Protein AF-A0A833LSV0-F1 (afdb_monomer)

Foldseek 3Di:
DAPPFGDDALLVVLQVVCVVVVVPPRLLALVVLVVLLVCVVVQVCVCVVVDPDNPQVCQLVVPVVVVVCVVVLVVCVVVVVVSVNVLVVVLVVVVVVVPDNGSCVHVPGPVSNVVSVVNNVVVVVVVVVVVVVD

Structure (mmCIF, N/CA/C/O backbone):
data_AF-A0A833LSV0-F1
#
_entry.id   AF-A0A833LSV0-F1
#
loop_
_ato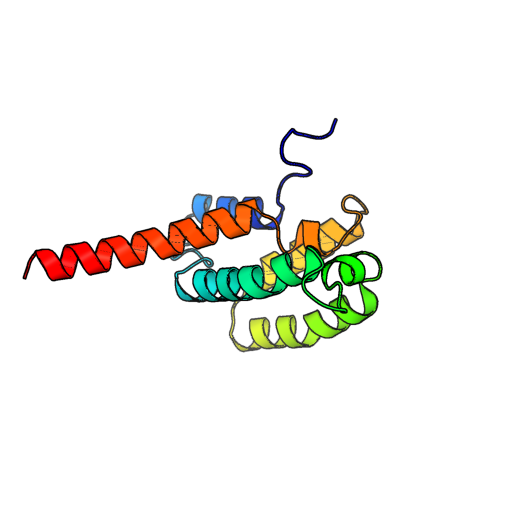m_site.group_PDB
_atom_site.id
_atom_site.type_symbol
_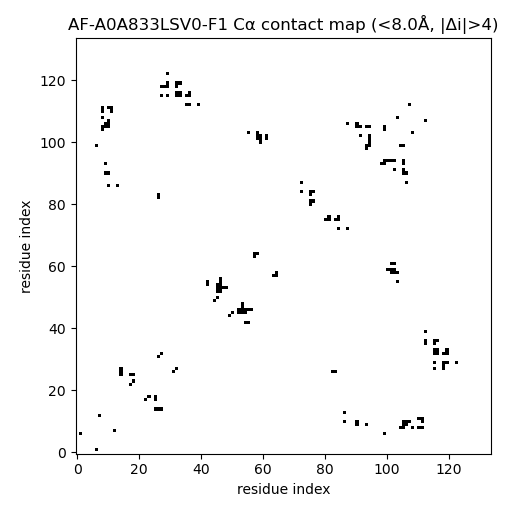atom_site.label_atom_id
_atom_site.label_alt_id
_atom_site.label_comp_id
_atom_site.label_asym_id
_atom_site.label_entity_id
_atom_site.label_seq_id
_atom_site.pdbx_PDB_ins_code
_atom_site.Cartn_x
_atom_site.Cartn_y
_atom_site.Cartn_z
_atom_site.occupancy
_atom_site.B_iso_or_equiv
_atom_site.auth_seq_id
_atom_site.auth_comp_id
_atom_site.auth_asym_id
_atom_site.auth_atom_id
_atom_site.pdbx_PDB_model_num
ATOM 1 N N . MET A 1 1 ? -3.760 15.592 -18.672 1.00 42.88 1 MET A N 1
ATOM 2 C CA . MET A 1 1 ? -4.102 16.351 -17.451 1.00 42.88 1 MET A CA 1
ATOM 3 C C . MET A 1 1 ? -3.523 15.593 -16.270 1.00 42.88 1 MET A C 1
ATOM 5 O O . MET A 1 1 ? -4.084 14.578 -15.886 1.00 42.88 1 MET A O 1
ATOM 9 N N . HIS A 1 2 ? -2.351 15.987 -15.780 1.00 46.31 2 HIS A N 1
ATOM 10 C CA . HIS A 1 2 ? -1.751 15.368 -14.598 1.00 46.31 2 HIS A CA 1
ATOM 11 C C . HIS A 1 2 ? -2.190 16.221 -13.416 1.00 46.31 2 HIS A C 1
ATOM 13 O O . HIS A 1 2 ? -1.843 17.400 -13.354 1.00 46.31 2 HIS A O 1
ATOM 19 N N . GLY A 1 3 ? -3.049 15.675 -12.551 1.00 47.78 3 GLY A N 1
ATOM 20 C CA . GLY A 1 3 ? -3.388 16.348 -11.303 1.00 47.78 3 GLY A CA 1
ATOM 21 C C . GLY A 1 3 ? -2.099 16.690 -10.558 1.00 47.78 3 GLY A C 1
ATOM 22 O O . GLY A 1 3 ? -1.114 15.964 -10.664 1.00 47.78 3 GLY A O 1
ATOM 23 N N . VAL A 1 4 ? -2.105 17.781 -9.794 1.00 55.09 4 VAL A N 1
ATOM 24 C CA . VAL A 1 4 ? -0.958 18.267 -8.994 1.00 55.09 4 VAL A CA 1
ATOM 25 C C . VAL A 1 4 ? -0.391 17.187 -8.042 1.00 55.09 4 VAL A C 1
ATOM 27 O O . VAL A 1 4 ? 0.706 17.331 -7.518 1.00 55.09 4 VAL A O 1
ATOM 30 N N . LEU A 1 5 ? -1.121 16.082 -7.856 1.00 55.69 5 LEU A N 1
ATOM 31 C CA . LEU A 1 5 ? -0.802 14.951 -6.986 1.00 55.69 5 LEU A CA 1
ATOM 32 C C . LEU A 1 5 ? -0.547 13.625 -7.738 1.00 55.69 5 LEU A C 1
ATOM 34 O O . LEU A 1 5 ? -0.404 12.595 -7.090 1.00 55.69 5 LEU A O 1
ATOM 38 N N . GLY A 1 6 ? -0.483 13.625 -9.076 1.00 57.84 6 GLY A N 1
ATOM 39 C CA . GLY A 1 6 ? -0.380 12.397 -9.878 1.00 57.84 6 GLY A CA 1
ATOM 40 C C . GLY A 1 6 ? -1.734 11.705 -10.121 1.00 57.84 6 GLY A C 1
ATOM 41 O O . GLY A 1 6 ? -2.784 12.339 -9.956 1.00 57.84 6 GLY A O 1
ATOM 42 N N . PRO A 1 7 ? -1.742 10.437 -10.581 1.00 62.28 7 PRO A N 1
ATOM 43 C CA . PRO A 1 7 ? -2.964 9.650 -10.725 1.00 62.28 7 PRO A CA 1
ATOM 44 C C . PRO A 1 7 ? -3.643 9.447 -9.356 1.00 62.28 7 PRO A C 1
ATOM 46 O O . PRO A 1 7 ? -2.950 9.328 -8.344 1.00 62.28 7 PRO A O 1
ATOM 49 N N . PRO A 1 8 ? -4.985 9.407 -9.281 1.00 70.06 8 PRO A N 1
ATOM 50 C CA . PRO A 1 8 ? -5.679 9.185 -8.016 1.00 70.06 8 PRO A CA 1
ATOM 51 C C . PRO A 1 8 ? -5.337 7.803 -7.435 1.00 70.06 8 PRO A C 1
ATOM 53 O O . PRO A 1 8 ? -5.407 6.799 -8.142 1.00 70.06 8 PRO A O 1
ATOM 56 N N . SER A 1 9 ? -5.003 7.759 -6.140 1.00 82.00 9 SER A N 1
ATOM 57 C CA . SER A 1 9 ? -4.715 6.514 -5.418 1.00 82.00 9 SER A CA 1
ATOM 58 C C . SER A 1 9 ? -5.939 5.600 -5.387 1.00 82.00 9 SER A C 1
ATOM 60 O O . SER A 1 9 ? -6.960 5.907 -4.757 1.00 82.00 9 SER A O 1
ATOM 62 N N . VAL A 1 10 ? -5.823 4.460 -6.068 1.00 85.69 10 VAL A N 1
ATOM 63 C CA . VAL A 1 10 ? -6.868 3.434 -6.134 1.00 85.69 10 VAL A CA 1
ATOM 64 C C . VAL A 1 10 ? -7.076 2.831 -4.745 1.00 85.69 10 VAL A C 1
ATOM 66 O O . VAL A 1 10 ? -8.209 2.779 -4.266 1.00 85.69 10 VAL A O 1
ATOM 69 N N . THR A 1 11 ? -5.998 2.504 -4.032 1.00 87.94 11 THR A N 1
ATOM 70 C CA . THR A 1 11 ? -6.030 1.986 -2.656 1.00 87.94 11 THR A CA 1
ATOM 71 C C . THR A 1 11 ? -6.766 2.914 -1.693 1.00 87.94 11 THR A C 1
ATOM 73 O O . THR A 1 11 ? -7.614 2.469 -0.915 1.00 87.94 11 THR A O 1
ATOM 76 N N . LEU A 1 12 ? -6.494 4.222 -1.742 1.00 86.19 12 LEU A N 1
ATOM 77 C CA . LEU A 1 12 ? -7.185 5.189 -0.889 1.00 86.19 12 LEU A CA 1
ATOM 78 C C . LEU A 1 12 ? -8.666 5.307 -1.219 1.00 86.19 12 LEU A C 1
ATOM 80 O O . LEU A 1 12 ? -9.486 5.370 -0.301 1.00 86.19 12 LEU A O 1
ATOM 84 N N . LEU A 1 13 ? -9.014 5.325 -2.506 1.00 87.88 13 LEU A N 1
ATOM 85 C CA . LEU A 1 13 ? -10.406 5.363 -2.934 1.00 87.88 13 LEU A CA 1
ATOM 86 C C . LEU A 1 13 ? -11.168 4.146 -2.397 1.00 87.88 13 LEU A C 1
ATOM 88 O O . LEU A 1 13 ? -12.255 4.293 -1.842 1.00 87.88 13 LEU A O 1
ATOM 92 N N . GLN A 1 14 ? -10.576 2.957 -2.486 1.00 90.38 14 GLN A N 1
ATOM 93 C CA . GLN A 1 14 ? -11.168 1.734 -1.952 1.00 90.38 14 GLN A CA 1
ATOM 94 C C . GLN A 1 14 ? -11.357 1.793 -0.432 1.00 90.38 14 GLN A C 1
ATOM 96 O O . GLN A 1 14 ? -12.436 1.471 0.070 1.00 90.38 14 GLN A O 1
ATOM 101 N N . LEU A 1 15 ? -10.349 2.257 0.315 1.00 87.31 15 LEU A N 1
ATOM 102 C CA . LEU A 1 15 ? -10.455 2.449 1.765 1.00 87.31 15 LEU A CA 1
ATOM 103 C C . LEU A 1 15 ? -11.556 3.457 2.132 1.00 87.31 15 LEU A C 1
ATOM 105 O O . LEU A 1 15 ? -12.310 3.218 3.080 1.00 87.31 15 LEU A O 1
ATOM 109 N N . ALA A 1 16 ? -11.685 4.547 1.372 1.00 85.94 16 ALA A N 1
ATOM 110 C CA . ALA A 1 16 ? -12.735 5.542 1.560 1.00 85.94 16 ALA A CA 1
ATOM 111 C C . ALA A 1 16 ? -14.131 4.960 1.282 1.00 85.94 16 ALA A C 1
ATOM 113 O O . ALA A 1 16 ? -15.045 5.1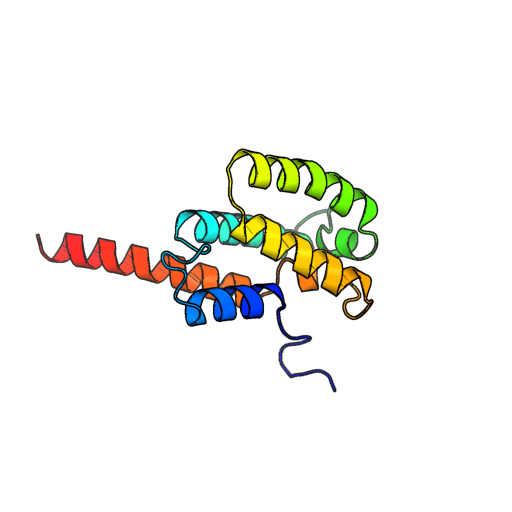70 2.078 1.00 85.94 16 ALA A O 1
ATOM 114 N N . ILE A 1 17 ? -14.292 4.170 0.214 1.00 88.19 17 ILE A N 1
ATOM 115 C CA . ILE A 1 17 ? -15.553 3.483 -0.108 1.00 88.19 17 ILE A CA 1
ATOM 116 C C . ILE A 1 17 ? -15.939 2.507 1.005 1.00 88.19 17 ILE A C 1
ATOM 118 O O . ILE A 1 17 ? -17.085 2.512 1.447 1.00 88.19 17 ILE A O 1
ATOM 122 N N . LEU A 1 18 ? -14.997 1.703 1.509 1.00 86.88 18 LEU A N 1
ATOM 123 C CA . LEU A 1 18 ? -15.262 0.783 2.620 1.00 86.88 18 LEU A CA 1
ATOM 124 C C . LEU A 1 18 ? -15.706 1.534 3.882 1.00 86.88 18 LEU A C 1
ATOM 126 O O . LEU A 1 18 ? -16.623 1.091 4.576 1.00 86.88 18 LEU A O 1
ATOM 130 N N . GLN A 1 19 ? -15.095 2.688 4.157 1.00 84.75 19 GLN A N 1
ATOM 131 C CA . GLN A 1 19 ? -15.474 3.531 5.285 1.00 84.75 19 GLN A CA 1
ATOM 132 C C . GLN A 1 19 ? -16.870 4.147 5.107 1.00 84.75 19 GLN A C 1
ATOM 134 O O . GLN A 1 19 ? -17.664 4.114 6.047 1.00 84.75 19 GLN A O 1
ATOM 139 N N . LEU A 1 20 ? -17.194 4.653 3.913 1.00 85.38 20 LEU A N 1
ATOM 140 C CA . LEU A 1 20 ? -18.523 5.180 3.576 1.00 85.38 20 LEU A CA 1
ATOM 141 C C . LEU A 1 20 ? -19.605 4.094 3.609 1.00 85.38 20 LEU A C 1
ATOM 143 O O . LEU A 1 20 ? -20.722 4.354 4.042 1.00 85.38 20 LEU A O 1
ATOM 147 N N . ALA A 1 21 ? -19.264 2.861 3.235 1.00 85.88 21 ALA A N 1
ATOM 148 C CA . ALA A 1 21 ? -20.147 1.699 3.309 1.00 85.88 21 ALA A CA 1
ATOM 149 C C . ALA A 1 21 ? -20.378 1.187 4.748 1.00 85.88 21 ALA A C 1
ATOM 151 O O . ALA A 1 21 ? -20.958 0.118 4.938 1.00 85.88 21 ALA A O 1
ATOM 152 N N . GLY A 1 22 ? -19.891 1.901 5.771 1.00 78.56 22 GLY A N 1
ATOM 153 C CA . GLY A 1 22 ? -20.091 1.547 7.175 1.00 78.56 22 GLY A CA 1
ATOM 154 C C . GLY A 1 22 ? -19.330 0.296 7.621 1.00 78.56 22 GLY A C 1
ATOM 155 O O . GLY A 1 22 ? -19.618 -0.239 8.694 1.00 78.56 22 GLY A O 1
ATOM 156 N N . ARG A 1 23 ? -18.348 -0.186 6.841 1.00 74.50 23 ARG A N 1
ATOM 157 C CA . ARG A 1 23 ? -17.508 -1.332 7.222 1.00 74.50 23 ARG A CA 1
ATOM 158 C C . ARG A 1 23 ? -16.540 -0.904 8.324 1.00 74.50 23 ARG A C 1
ATOM 160 O O . ARG A 1 23 ? -15.411 -0.485 8.076 1.00 74.50 23 ARG A O 1
ATOM 167 N N . THR A 1 24 ? -17.020 -0.993 9.561 1.00 68.50 24 THR A N 1
ATOM 168 C CA . THR A 1 24 ? -16.239 -0.761 10.775 1.00 68.50 24 THR A CA 1
ATOM 169 C C . THR A 1 24 ? -15.919 -2.092 11.466 1.00 68.50 24 THR A C 1
ATOM 171 O O . THR A 1 24 ? -16.776 -2.973 11.515 1.00 68.50 24 THR A O 1
ATOM 174 N N . PRO A 1 25 ? -14.699 -2.265 12.007 1.00 69.62 25 PRO A N 1
ATOM 175 C CA . PRO A 1 25 ? -13.563 -1.343 11.940 1.00 69.62 25 PRO A CA 1
ATOM 176 C C . PRO A 1 25 ? -12.930 -1.287 10.538 1.00 69.62 25 PRO A C 1
ATOM 178 O O . PRO A 1 25 ? -12.926 -2.278 9.813 1.00 69.62 25 PRO A O 1
ATOM 181 N N . SER A 1 26 ? -12.371 -0.124 10.176 1.00 78.94 26 SER A N 1
ATOM 182 C CA . SER A 1 26 ? -11.641 0.038 8.910 1.00 78.94 26 SER A CA 1
ATOM 183 C C . SER A 1 26 ? -10.489 -0.976 8.819 1.00 78.94 26 SER A C 1
ATOM 185 O O . SER A 1 26 ? -9.787 -1.182 9.820 1.00 78.94 26 SER A O 1
ATOM 187 N N . PRO A 1 27 ? -10.250 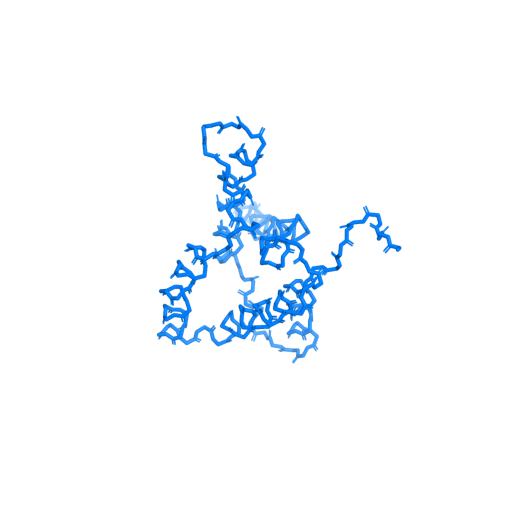-1.586 7.640 1.00 82.12 27 PRO A N 1
ATOM 188 C CA . PRO A 1 27 ? -9.126 -2.499 7.441 1.00 82.12 27 PRO A CA 1
ATOM 189 C C . PRO A 1 27 ? -7.776 -1.822 7.721 1.00 82.12 27 PRO A C 1
ATOM 191 O O . PRO A 1 27 ? -6.863 -2.476 8.236 1.00 82.12 27 PRO A O 1
ATOM 194 N N . LEU A 1 28 ? -7.663 -0.505 7.496 1.00 84.31 28 LEU A N 1
ATOM 195 C CA . LEU A 1 28 ? -6.504 0.299 7.886 1.00 84.31 28 LEU A CA 1
ATOM 196 C C . LEU A 1 28 ? -6.557 0.650 9.382 1.00 84.31 28 LEU A C 1
ATOM 198 O O . LEU A 1 28 ? -6.792 1.786 9.793 1.00 84.31 28 LEU A O 1
ATOM 202 N N . SER A 1 29 ? -6.333 -0.358 10.221 1.00 86.81 29 SER A N 1
ATOM 203 C CA . SER A 1 29 ? -6.140 -0.171 11.660 1.00 86.81 29 SER A CA 1
ATOM 204 C C . SER A 1 29 ? -4.674 0.144 11.994 1.00 86.81 29 SER A C 1
ATOM 206 O O . SER A 1 29 ? -3.789 0.082 11.146 1.00 86.81 29 SER A O 1
ATOM 208 N N . TRP A 1 30 ? -4.381 0.449 13.261 1.00 84.50 30 TRP A N 1
ATOM 209 C CA . TRP A 1 30 ? -3.020 0.750 13.744 1.00 84.50 30 TRP A CA 1
ATOM 210 C C . TRP A 1 30 ? -1.944 -0.264 13.324 1.00 84.50 30 TRP A C 1
ATOM 212 O O . TRP A 1 30 ? -0.825 0.133 13.032 1.00 84.50 30 TRP A O 1
ATOM 222 N N . ARG A 1 31 ? -2.253 -1.569 13.325 1.00 87.94 31 ARG A N 1
ATOM 223 C CA . ARG A 1 31 ? -1.271 -2.616 12.991 1.00 87.94 31 ARG A CA 1
ATOM 224 C C . ARG A 1 31 ? -0.877 -2.560 11.502 1.00 87.94 31 ARG A C 1
ATOM 226 O O . ARG A 1 31 ? 0.310 -2.386 11.244 1.00 87.94 31 ARG A O 1
ATOM 233 N N . PRO A 1 32 ? -1.825 -2.633 10.545 1.00 86.69 32 PRO A N 1
ATOM 234 C CA . PRO A 1 32 ? -1.549 -2.377 9.131 1.00 86.69 32 PRO A CA 1
ATOM 235 C C . PRO A 1 32 ? -0.919 -1.008 8.867 1.00 86.69 32 PRO A C 1
ATOM 237 O O . PRO A 1 32 ? 0.015 -0.925 8.083 1.00 86.69 32 PRO A O 1
ATOM 240 N N . ALA A 1 33 ? -1.357 0.047 9.564 1.00 89.38 33 ALA A N 1
ATOM 241 C CA . ALA A 1 33 ? -0.768 1.377 9.419 1.00 89.38 33 ALA A CA 1
ATOM 242 C C . ALA A 1 33 ? 0.725 1.392 9.791 1.00 89.38 33 ALA A C 1
ATOM 244 O O . ALA A 1 33 ? 1.534 1.920 9.039 1.00 89.38 33 ALA A O 1
ATOM 245 N N . LEU A 1 34 ? 1.117 0.760 10.903 1.00 91.06 34 LEU A N 1
ATOM 246 C CA . LEU A 1 34 ? 2.533 0.620 11.258 1.00 91.06 34 LEU A CA 1
ATOM 247 C C . LEU A 1 34 ? 3.316 -0.223 10.248 1.00 91.06 34 LEU A C 1
ATOM 249 O O . LEU A 1 34 ? 4.459 0.108 9.957 1.00 91.06 34 LEU A O 1
ATOM 253 N N . ALA A 1 35 ? 2.721 -1.299 9.727 1.00 90.62 35 ALA A N 1
ATOM 254 C CA . ALA A 1 35 ? 3.367 -2.128 8.713 1.00 90.62 35 ALA A CA 1
ATOM 255 C C . ALA A 1 35 ? 3.628 -1.331 7.424 1.00 90.62 35 ALA A C 1
ATOM 257 O O . ALA A 1 35 ? 4.739 -1.371 6.903 1.00 90.62 35 ALA A O 1
ATOM 258 N N . LEU A 1 36 ? 2.645 -0.547 6.967 1.00 90.44 36 LEU A N 1
ATOM 259 C CA . LEU A 1 36 ? 2.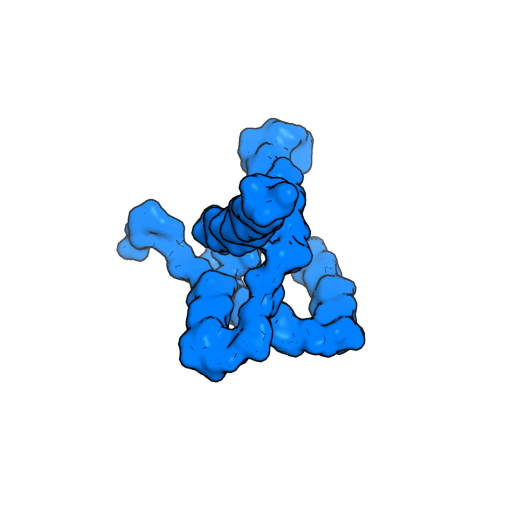786 0.343 5.812 1.00 90.44 36 LEU A CA 1
ATOM 260 C C . LEU A 1 36 ? 3.838 1.426 6.053 1.00 90.44 36 LEU A C 1
ATOM 262 O O . LEU A 1 36 ? 4.645 1.678 5.169 1.00 90.44 36 LEU A O 1
ATOM 266 N N . LEU A 1 37 ? 3.882 2.032 7.244 1.00 92.44 37 LEU A N 1
ATOM 267 C CA . LEU A 1 37 ? 4.910 3.021 7.591 1.00 92.44 37 LEU A CA 1
ATOM 268 C C . LEU A 1 37 ? 6.312 2.409 7.657 1.00 92.44 37 LEU A C 1
ATOM 270 O O . LEU A 1 37 ? 7.263 3.015 7.175 1.00 92.44 37 LEU A O 1
ATOM 274 N N . GLY A 1 38 ? 6.445 1.213 8.234 1.00 92.25 38 GLY A N 1
ATOM 275 C CA . GLY A 1 38 ? 7.712 0.485 8.275 1.00 92.25 38 GLY A CA 1
ATOM 276 C C . GLY A 1 38 ? 8.200 0.126 6.874 1.00 92.25 38 GLY A C 1
ATOM 277 O O . GLY A 1 38 ? 9.369 0.328 6.562 1.00 92.25 38 GLY A O 1
ATOM 278 N N . PHE A 1 39 ? 7.289 -0.323 6.007 1.00 90.56 39 PHE A N 1
ATOM 279 C CA . PHE A 1 39 ? 7.585 -0.533 4.595 1.00 90.56 39 PHE A CA 1
ATOM 280 C C . PHE A 1 39 ? 7.991 0.777 3.904 1.00 90.56 39 PHE A C 1
ATOM 282 O O . PHE A 1 39 ? 9.040 0.808 3.272 1.00 90.56 39 PHE A O 1
ATOM 289 N N . ALA A 1 40 ? 7.250 1.877 4.106 1.00 90.06 40 ALA A N 1
ATOM 290 C CA . ALA A 1 40 ? 7.566 3.204 3.559 1.00 90.06 40 ALA A CA 1
ATOM 291 C C . ALA A 1 40 ? 8.984 3.661 3.921 1.00 90.06 40 ALA A C 1
ATOM 293 O O . ALA A 1 40 ? 9.718 4.170 3.077 1.00 90.06 40 ALA A O 1
ATOM 294 N N . ALA A 1 41 ? 9.355 3.475 5.190 1.00 89.56 41 ALA A N 1
ATOM 295 C CA . ALA A 1 41 ? 10.630 3.906 5.743 1.00 89.56 41 ALA A CA 1
ATOM 296 C C . ALA A 1 41 ? 11.825 3.136 5.166 1.00 89.56 41 ALA A C 1
ATOM 298 O O . ALA A 1 41 ? 12.933 3.654 5.193 1.00 89.56 41 ALA A O 1
ATOM 299 N N . LEU A 1 42 ? 11.617 1.926 4.642 1.00 88.81 42 LEU A N 1
ATOM 300 C CA . LEU A 1 42 ? 12.646 1.176 3.918 1.00 88.81 42 LEU A CA 1
ATOM 301 C C . LEU A 1 42 ? 12.584 1.455 2.412 1.00 88.81 42 LEU A C 1
ATOM 303 O O . LEU A 1 42 ? 13.616 1.630 1.769 1.00 88.81 42 LEU A O 1
ATOM 307 N N . PHE A 1 43 ? 11.372 1.524 1.864 1.00 88.62 43 PHE A N 1
ATOM 308 C CA . PHE A 1 43 ? 11.116 1.649 0.436 1.00 88.62 43 PHE A CA 1
ATOM 309 C C . PHE A 1 43 ? 11.561 3.001 -0.126 1.00 88.62 43 PHE A C 1
ATOM 311 O O . PHE A 1 43 ? 12.312 3.032 -1.096 1.00 88.62 43 PHE A O 1
ATOM 318 N N . TYR A 1 44 ? 11.140 4.117 0.481 1.00 87.00 44 TYR A N 1
ATOM 319 C CA . TYR A 1 44 ? 11.435 5.443 -0.069 1.00 87.00 44 TYR A CA 1
ATOM 320 C C . TYR A 1 44 ? 12.917 5.812 -0.017 1.00 87.00 44 TYR A C 1
ATOM 322 O O . TYR A 1 44 ? 13.412 6.301 -1.026 1.00 87.00 44 TYR A O 1
ATOM 330 N N . PRO A 1 45 ? 13.666 5.570 1.076 1.00 86.56 45 PRO A N 1
ATOM 331 C CA . PRO A 1 45 ? 15.107 5.806 1.062 1.00 86.56 45 PRO A CA 1
ATOM 332 C C . PRO A 1 45 ? 15.819 5.006 -0.030 1.00 86.56 45 PRO A C 1
ATOM 334 O O . PRO A 1 45 ? 16.611 5.578 -0.776 1.00 86.56 45 PRO A O 1
ATOM 337 N N . ALA A 1 46 ? 15.492 3.719 -0.178 1.00 85.44 46 ALA A N 1
ATOM 338 C CA . ALA A 1 46 ? 16.073 2.883 -1.224 1.00 85.44 46 ALA A CA 1
ATOM 339 C C . ALA A 1 46 ? 15.725 3.403 -2.632 1.00 85.44 46 ALA A C 1
ATOM 341 O O . ALA A 1 46 ? 16.608 3.523 -3.475 1.00 85.44 46 ALA A O 1
ATOM 342 N N . ALA A 1 47 ? 14.473 3.813 -2.862 1.00 84.19 47 ALA A N 1
ATOM 343 C CA . ALA A 1 47 ? 14.039 4.427 -4.120 1.00 84.19 47 ALA A CA 1
ATOM 344 C C . ALA A 1 47 ? 14.700 5.794 -4.398 1.00 84.19 47 ALA A C 1
ATOM 346 O O . ALA A 1 47 ? 14.875 6.177 -5.549 1.00 84.19 47 ALA A O 1
ATOM 347 N N . LEU A 1 48 ? 15.096 6.532 -3.356 1.00 84.50 48 LEU A N 1
ATOM 348 C CA . LEU A 1 48 ? 15.838 7.794 -3.468 1.00 84.50 48 LEU A CA 1
ATOM 349 C C . LEU A 1 48 ? 17.345 7.591 -3.708 1.00 84.50 48 LEU A C 1
ATOM 351 O O . LEU A 1 48 ? 18.092 8.568 -3.760 1.00 84.50 48 LEU A O 1
ATOM 355 N N . GLY A 1 49 ? 17.805 6.344 -3.847 1.00 82.31 49 GLY A N 1
ATOM 356 C CA . GLY A 1 49 ? 19.205 6.018 -4.107 1.00 82.31 49 GLY A CA 1
ATOM 357 C C . GLY A 1 49 ? 20.060 5.848 -2.850 1.00 82.31 49 GLY A C 1
ATOM 358 O O . GLY A 1 49 ? 21.286 5.808 -2.952 1.00 82.31 49 GLY A O 1
ATOM 359 N N . LEU A 1 50 ? 19.458 5.713 -1.659 1.00 77.81 50 LEU A N 1
ATOM 360 C CA . LEU A 1 50 ? 20.176 5.239 -0.467 1.00 77.81 50 LEU A CA 1
ATOM 361 C C . LEU A 1 50 ? 20.379 3.720 -0.568 1.00 77.81 50 LEU A C 1
ATOM 363 O O . LEU A 1 50 ? 19.71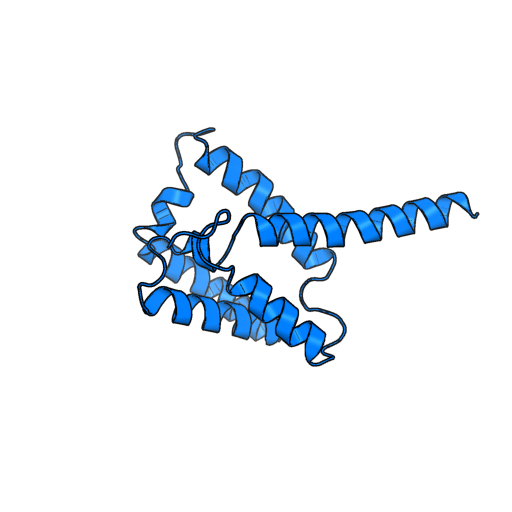7 2.937 0.112 1.00 77.81 50 LEU A O 1
ATOM 367 N N . GLY A 1 51 ? 21.295 3.306 -1.443 1.00 79.12 51 GLY A N 1
ATOM 368 C CA . GLY A 1 51 ? 21.665 1.910 -1.664 1.00 79.12 51 GLY A CA 1
ATOM 369 C C . GLY A 1 51 ? 21.945 1.587 -3.131 1.00 79.12 51 GLY A C 1
ATOM 370 O O . GLY A 1 51 ? 21.756 2.411 -4.018 1.00 79.12 51 GLY A O 1
ATOM 371 N N . SER A 1 52 ? 22.405 0.362 -3.385 1.00 79.38 52 SER A N 1
ATOM 372 C CA . SER A 1 52 ? 22.606 -0.172 -4.741 1.00 79.38 52 SER A CA 1
ATOM 373 C C . SER A 1 52 ? 21.339 -0.779 -5.351 1.00 79.38 52 SER A C 1
ATOM 375 O O . SER A 1 52 ? 21.318 -1.091 -6.540 1.00 79.38 52 SER A O 1
ATOM 377 N N . LEU A 1 53 ? 20.302 -0.986 -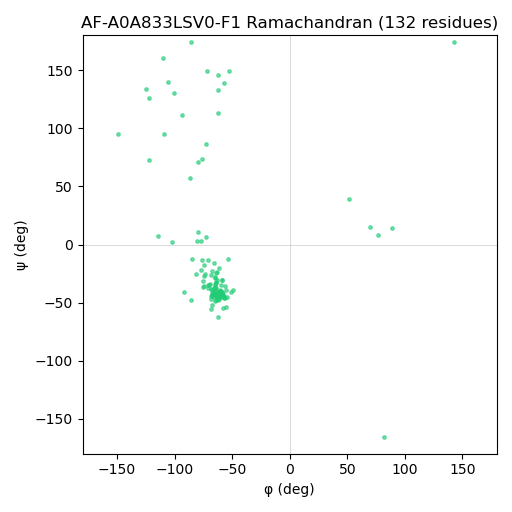4.536 1.00 79.31 53 LEU A N 1
ATOM 378 C CA . LEU A 1 53 ? 19.024 -1.550 -4.949 1.00 79.31 53 LEU A CA 1
ATOM 379 C C . LEU A 1 53 ? 18.015 -0.422 -5.130 1.00 79.31 53 LEU A C 1
ATOM 381 O O . LEU A 1 53 ? 17.828 0.370 -4.211 1.00 79.31 53 LEU A O 1
ATOM 385 N N . ASP A 1 54 ? 17.331 -0.416 -6.271 1.00 84.25 54 ASP A N 1
ATOM 386 C CA . ASP A 1 54 ? 16.188 0.453 -6.544 1.00 84.25 54 ASP A CA 1
ATOM 387 C C . ASP A 1 54 ? 14.900 -0.396 -6.573 1.00 84.25 54 ASP A C 1
ATOM 389 O O . ASP A 1 54 ? 14.571 -1.011 -7.595 1.00 84.25 54 ASP A O 1
ATOM 393 N N . PRO A 1 55 ? 14.162 -0.487 -5.448 1.00 86.06 55 PRO A N 1
ATOM 394 C CA . PRO A 1 55 ? 12.913 -1.238 -5.390 1.00 86.06 55 PRO A CA 1
ATOM 395 C C . PRO A 1 55 ? 11.832 -0.634 -6.284 1.00 86.06 55 PRO A C 1
ATOM 397 O O . PRO A 1 55 ? 10.961 -1.363 -6.759 1.00 86.06 55 PRO A O 1
ATOM 400 N N . TYR A 1 56 ? 11.874 0.680 -6.518 1.00 86.75 56 TYR A N 1
ATOM 401 C CA . TYR A 1 56 ? 10.879 1.372 -7.325 1.00 86.75 56 TYR A CA 1
ATOM 402 C C . TYR A 1 56 ? 11.028 1.006 -8.805 1.00 86.75 56 TYR A C 1
ATOM 404 O O . TYR A 1 56 ? 10.022 0.751 -9.474 1.00 86.75 56 TYR A O 1
ATOM 412 N N . ALA A 1 57 ? 12.264 0.842 -9.292 1.00 88.38 57 ALA A N 1
ATOM 413 C CA . ALA A 1 57 ? 12.537 0.344 -10.641 1.00 88.38 57 ALA A CA 1
ATOM 414 C C . ALA A 1 57 ? 11.896 -1.029 -10.917 1.00 88.38 57 ALA A C 1
ATOM 416 O O . ALA A 1 57 ? 11.387 -1.263 -12.016 1.00 88.38 57 ALA A O 1
ATOM 417 N N . ALA A 1 58 ? 11.837 -1.914 -9.914 1.00 88.25 58 ALA A N 1
ATOM 418 C CA . ALA A 1 58 ? 11.201 -3.228 -10.051 1.00 88.25 58 ALA A CA 1
ATOM 419 C C . ALA A 1 58 ? 9.698 -3.146 -10.381 1.00 88.25 58 ALA A C 1
ATOM 421 O O . ALA A 1 58 ? 9.132 -4.095 -10.919 1.00 88.25 58 ALA A O 1
ATOM 422 N N . GLY A 1 59 ? 9.046 -2.013 -10.109 1.00 88.31 59 GLY A N 1
ATOM 423 C CA . GLY A 1 59 ? 7.643 -1.803 -10.454 1.00 88.31 59 GLY A CA 1
ATOM 424 C C . GLY A 1 59 ? 7.377 -1.552 -11.944 1.00 88.31 59 GLY A C 1
ATOM 425 O O . GLY A 1 59 ? 6.242 -1.742 -12.375 1.00 88.31 59 GLY A O 1
ATOM 426 N N . TYR A 1 60 ? 8.396 -1.196 -12.740 1.00 88.12 60 TYR A N 1
ATOM 427 C CA . TYR A 1 60 ? 8.291 -1.097 -14.207 1.00 88.12 60 TYR A CA 1
ATOM 428 C C . TYR A 1 60 ? 8.418 -2.459 -14.905 1.00 88.12 60 TYR A C 1
ATOM 430 O O . TYR A 1 60 ? 7.896 -2.645 -16.002 1.00 88.12 60 TYR A O 1
ATOM 438 N N . GLN A 1 61 ? 9.092 -3.426 -14.272 1.00 89.62 61 GLN A N 1
ATOM 439 C CA . GLN A 1 61 ? 9.182 -4.818 -14.729 1.00 89.62 61 GLN A CA 1
ATOM 440 C C . GLN A 1 61 ? 8.660 -5.761 -13.636 1.00 89.62 61 GLN A C 1
ATOM 442 O O . GLN A 1 61 ? 9.433 -6.468 -12.982 1.00 89.62 61 GLN A O 1
ATOM 447 N N . PRO A 1 62 ? 7.338 -5.791 -13.408 1.00 88.31 62 PRO A N 1
ATOM 448 C CA . PRO A 1 62 ? 6.782 -6.296 -12.163 1.00 88.31 62 PRO A CA 1
ATOM 449 C C . PRO A 1 62 ? 6.712 -7.821 -12.082 1.00 88.31 62 PRO A C 1
ATOM 451 O O . PRO A 1 62 ? 6.102 -8.328 -11.156 1.00 88.31 62 PRO A O 1
ATOM 454 N N . TRP A 1 63 ? 7.319 -8.596 -12.984 1.00 89.19 63 TRP A N 1
ATOM 455 C CA . TRP A 1 63 ? 7.207 -10.065 -12.970 1.00 89.19 63 TRP A CA 1
ATOM 456 C C . TRP A 1 63 ? 7.657 -10.686 -11.651 1.00 89.19 63 TRP A C 1
ATOM 458 O O . TRP A 1 63 ? 6.925 -11.486 -11.068 1.00 89.19 63 TRP A O 1
ATOM 468 N N . LEU A 1 64 ? 8.808 -10.259 -11.127 1.00 87.94 64 LEU A N 1
ATOM 469 C CA . LEU A 1 64 ? 9.264 -10.707 -9.812 1.00 87.94 64 LEU A CA 1
ATOM 470 C C . LEU A 1 64 ? 8.335 -10.210 -8.696 1.00 87.94 64 LEU A C 1
ATOM 472 O O . LEU A 1 64 ? 8.063 -10.949 -7.751 1.00 87.94 64 LEU A O 1
ATOM 476 N N . LEU A 1 65 ? 7.818 -8.986 -8.820 1.00 89.25 65 LEU A N 1
ATOM 477 C CA . LEU A 1 65 ? 6.912 -8.390 -7.843 1.00 89.25 65 LEU A CA 1
ATOM 478 C C . LEU A 1 65 ? 5.558 -9.118 -7.802 1.00 89.25 65 LEU A C 1
ATOM 480 O O . LEU A 1 65 ? 5.069 -9.426 -6.723 1.00 89.25 65 LEU A O 1
ATOM 484 N N . LEU A 1 66 ? 4.989 -9.489 -8.950 1.00 92.44 66 LEU A N 1
ATOM 485 C CA . LEU A 1 66 ? 3.759 -10.276 -9.050 1.00 92.44 66 LEU A CA 1
ATOM 486 C C . LEU A 1 66 ? 3.932 -11.658 -8.415 1.00 92.44 66 LEU A C 1
ATOM 488 O O . LEU A 1 66 ? 3.073 -12.087 -7.647 1.00 92.44 66 LEU A O 1
ATOM 492 N N . ILE A 1 67 ? 5.061 -12.330 -8.670 1.00 92.88 67 ILE A N 1
ATOM 493 C CA . ILE A 1 67 ? 5.383 -13.606 -8.015 1.00 92.88 67 ILE A CA 1
ATOM 494 C C . ILE A 1 67 ? 5.485 -13.413 -6.496 1.00 92.88 67 ILE A C 1
ATOM 496 O O . ILE A 1 67 ? 4.964 -14.236 -5.747 1.00 92.88 67 ILE A O 1
ATOM 500 N N . ALA A 1 68 ? 6.090 -12.317 -6.031 1.00 90.75 68 ALA A N 1
ATOM 501 C CA . ALA A 1 68 ? 6.181 -11.990 -4.608 1.00 90.75 68 ALA A CA 1
ATOM 502 C C . ALA A 1 68 ? 4.819 -11.637 -3.972 1.00 90.75 68 ALA A C 1
ATOM 504 O O . ALA A 1 68 ? 4.623 -11.864 -2.777 1.00 90.75 68 ALA A O 1
ATOM 505 N N . LEU A 1 69 ? 3.856 -11.136 -4.752 1.00 93.12 69 LEU A N 1
ATOM 506 C CA . LEU A 1 69 ? 2.495 -10.853 -4.288 1.00 93.12 69 LEU A CA 1
ATOM 507 C C . LEU A 1 69 ? 1.630 -12.115 -4.152 1.00 93.12 69 LEU A C 1
ATOM 509 O O . LEU A 1 69 ? 0.688 -12.106 -3.363 1.00 93.12 69 LEU A O 1
ATOM 513 N N . LEU A 1 70 ? 1.951 -13.220 -4.836 1.00 93.75 70 LEU A N 1
ATOM 514 C CA . LEU A 1 70 ? 1.229 -14.493 -4.687 1.00 93.75 70 LEU A CA 1
ATOM 515 C C . LEU A 1 70 ? 1.225 -15.032 -3.244 1.00 93.75 70 LEU A C 1
ATOM 517 O O . LEU A 1 70 ? 0.136 -15.265 -2.713 1.00 93.75 70 LEU A O 1
ATOM 521 N N . PRO A 1 71 ? 2.374 -15.218 -2.559 1.00 95.12 71 PRO A N 1
ATOM 522 C CA . PRO A 1 71 ? 2.364 -15.681 -1.175 1.00 95.12 71 PRO A CA 1
ATOM 523 C C . PRO A 1 71 ? 1.681 -14.676 -0.240 1.00 95.12 71 PRO A C 1
ATOM 525 O O . PRO A 1 71 ? 1.043 -15.095 0.726 1.00 95.12 71 PRO A O 1
ATOM 528 N N . LEU A 1 72 ? 1.745 -13.371 -0.537 1.00 91.56 72 LEU A N 1
ATOM 529 C CA . LEU A 1 72 ? 1.001 -12.355 0.209 1.00 91.56 72 LEU A CA 1
ATOM 530 C C . LEU A 1 72 ? -0.513 -12.548 0.050 1.00 91.56 72 LEU A C 1
ATOM 532 O O . LEU A 1 72 ? -1.224 -12.584 1.052 1.00 91.56 72 LEU A O 1
ATOM 536 N N . ALA A 1 73 ? -1.006 -12.733 -1.175 1.00 93.62 73 ALA A N 1
ATOM 537 C CA . ALA A 1 73 ? -2.418 -12.987 -1.450 1.00 93.62 73 ALA A CA 1
ATOM 538 C C . ALA A 1 73 ? -2.906 -14.272 -0.759 1.00 93.62 73 ALA A C 1
ATOM 540 O O . ALA A 1 73 ? -3.952 -14.267 -0.109 1.00 93.62 73 ALA A O 1
ATOM 541 N N . VAL A 1 74 ? -2.111 -15.346 -0.807 1.00 95.69 74 VAL A N 1
ATOM 542 C CA . VAL A 1 74 ? -2.396 -16.601 -0.090 1.00 95.69 74 VAL A CA 1
ATOM 543 C C . VAL A 1 74 ? -2.436 -16.377 1.423 1.00 95.69 74 VAL A C 1
ATOM 545 O O . VAL A 1 74 ? -3.348 -16.862 2.093 1.00 95.69 74 VAL A O 1
ATOM 548 N N . ALA A 1 75 ? -1.493 -15.613 1.980 1.00 94.56 75 ALA A N 1
ATOM 549 C CA . ALA A 1 75 ? -1.474 -15.292 3.404 1.00 94.56 75 ALA A CA 1
ATOM 550 C C . ALA A 1 75 ? -2.696 -14.459 3.826 1.00 94.56 75 ALA A C 1
ATOM 552 O O . ALA A 1 75 ? -3.293 -14.738 4.870 1.00 94.56 75 ALA A O 1
ATOM 553 N N . LEU A 1 76 ? -3.099 -13.470 3.021 1.00 93.00 76 LEU A N 1
ATOM 554 C CA . LEU A 1 76 ? -4.308 -12.672 3.252 1.00 93.00 76 LEU A CA 1
ATOM 555 C C . LEU A 1 76 ? -5.563 -13.549 3.219 1.00 93.00 76 LEU A C 1
ATOM 557 O O . LEU A 1 76 ? -6.395 -13.453 4.124 1.00 93.00 76 LEU A O 1
ATOM 561 N N . TRP A 1 77 ? -5.660 -14.446 2.236 1.00 94.31 77 TRP A N 1
ATOM 562 C CA . TRP A 1 77 ? -6.769 -15.387 2.107 1.00 94.31 77 TRP A CA 1
ATOM 563 C C . TRP A 1 77 ? -6.856 -16.349 3.299 1.00 94.31 77 TRP A C 1
ATOM 565 O O . TRP A 1 77 ? -7.915 -16.469 3.916 1.00 94.31 77 TRP A O 1
ATOM 575 N N . TRP A 1 78 ? -5.738 -16.962 3.707 1.00 95.19 78 TRP A N 1
ATOM 576 C CA . TRP A 1 78 ? -5.691 -17.845 4.882 1.00 95.19 78 TRP A CA 1
ATOM 577 C C . TRP A 1 78 ? -6.168 -17.112 6.139 1.00 95.19 78 TRP A C 1
ATOM 579 O O . TRP A 1 78 ? -6.958 -17.632 6.927 1.00 95.19 78 TRP A O 1
ATOM 589 N N . ARG A 1 79 ? -5.716 -15.870 6.333 1.00 91.75 79 ARG A N 1
ATOM 590 C CA . ARG A 1 79 ? -6.073 -15.040 7.492 1.00 91.75 79 ARG A CA 1
ATOM 591 C C . ARG A 1 79 ? -7.479 -14.434 7.403 1.00 91.75 79 ARG A C 1
ATOM 593 O O . ARG A 1 79 ? -7.830 -13.670 8.302 1.00 91.75 79 ARG A O 1
ATOM 600 N N . ARG A 1 80 ? -8.259 -14.753 6.359 1.00 90.94 80 ARG A N 1
ATOM 601 C CA . ARG A 1 80 ? -9.591 -14.188 6.069 1.00 90.94 80 ARG A CA 1
ATOM 602 C C . ARG A 1 80 ? -9.610 -12.662 6.069 1.00 90.94 80 ARG A C 1
ATOM 604 O O . ARG A 1 80 ? -10.528 -12.022 6.573 1.00 90.94 80 ARG A O 1
ATOM 611 N N . GLN A 1 81 ? -8.549 -12.071 5.526 1.00 89.69 81 GLN A N 1
ATOM 612 C CA . GLN A 1 81 ? -8.414 -10.627 5.350 1.00 89.69 81 GLN A CA 1
ATOM 613 C C . GLN A 1 81 ? -9.054 -10.201 4.024 1.00 89.69 81 GLN A C 1
ATOM 615 O O . GLN A 1 81 ? -8.395 -9.610 3.169 1.00 89.69 81 GLN A O 1
ATOM 620 N N . ASP A 1 82 ? -10.343 -10.505 3.852 1.00 90.06 82 ASP A N 1
ATOM 621 C CA . ASP A 1 82 ? -11.046 -10.381 2.567 1.00 90.06 82 ASP A CA 1
ATOM 622 C C . ASP A 1 82 ? -11.028 -8.944 2.026 1.00 90.06 82 ASP A C 1
ATOM 624 O O . ASP A 1 82 ? -10.887 -8.734 0.827 1.00 90.06 82 ASP A O 1
ATOM 628 N N . ALA A 1 83 ? -11.087 -7.941 2.909 1.00 89.88 83 ALA A N 1
ATOM 629 C CA . ALA A 1 83 ? -10.984 -6.534 2.521 1.00 89.88 83 ALA A CA 1
ATOM 630 C C . ALA A 1 83 ? -9.627 -6.197 1.877 1.00 89.88 83 ALA A C 1
ATOM 632 O O . ALA A 1 83 ? -9.588 -5.531 0.850 1.00 89.88 83 ALA A O 1
ATOM 633 N N . TRP A 1 84 ? -8.521 -6.677 2.452 1.00 89.50 84 TRP A N 1
ATOM 634 C CA . TRP A 1 84 ? -7.181 -6.463 1.896 1.00 89.50 84 TRP A CA 1
ATOM 635 C C . TRP A 1 84 ? -6.953 -7.269 0.619 1.00 89.50 84 TRP A C 1
ATOM 637 O O . TRP A 1 84 ? -6.283 -6.789 -0.289 1.00 89.50 84 TRP A O 1
ATOM 647 N N . LEU A 1 85 ? -7.530 -8.471 0.534 1.00 91.94 85 LEU A N 1
ATOM 648 C CA . LEU A 1 85 ? -7.475 -9.290 -0.673 1.00 91.94 85 LEU A CA 1
ATOM 649 C C . LEU A 1 85 ? -8.244 -8.637 -1.833 1.00 91.94 85 LEU A C 1
ATOM 651 O O . LEU A 1 85 ? -7.751 -8.629 -2.956 1.00 91.94 85 LEU A O 1
ATOM 655 N N . LEU A 1 86 ? -9.415 -8.050 -1.554 1.00 92.06 86 LEU A N 1
ATOM 656 C CA . LEU A 1 86 ? -10.177 -7.263 -2.528 1.00 92.06 86 LEU A CA 1
ATOM 657 C C . LEU A 1 86 ? -9.409 -6.017 -2.969 1.00 92.06 86 LEU A C 1
ATOM 659 O O . LEU A 1 86 ? -9.337 -5.774 -4.169 1.00 92.06 86 LEU A O 1
ATOM 663 N N . ILE A 1 87 ? -8.801 -5.287 -2.024 1.00 92.00 87 ILE A N 1
ATOM 664 C CA . ILE A 1 87 ? -7.961 -4.120 -2.331 1.00 92.00 87 ILE A CA 1
ATOM 665 C C . ILE A 1 87 ? -6.846 -4.500 -3.300 1.00 92.00 87 ILE A C 1
ATOM 667 O O . ILE A 1 87 ? -6.770 -3.940 -4.390 1.00 92.00 87 ILE A O 1
ATOM 671 N N . LEU A 1 88 ? -6.071 -5.530 -2.950 1.00 92.94 88 LEU A N 1
ATOM 672 C CA . LEU A 1 88 ? -4.987 -6.036 -3.786 1.00 92.94 88 LEU A CA 1
ATOM 673 C C . LEU A 1 88 ? -5.485 -6.482 -5.170 1.00 92.94 88 LEU A C 1
ATOM 675 O O . LEU A 1 88 ? -4.846 -6.196 -6.177 1.00 92.94 88 LEU A O 1
ATOM 679 N N . GLY A 1 89 ? -6.621 -7.180 -5.236 1.00 93.94 89 GLY A N 1
ATOM 680 C CA . GLY A 1 89 ? -7.194 -7.638 -6.501 1.00 93.94 89 GLY A CA 1
ATOM 681 C C . GLY A 1 89 ? -7.624 -6.488 -7.413 1.00 93.94 89 GLY A C 1
ATOM 682 O O . GLY A 1 89 ? -7.348 -6.521 -8.612 1.00 93.94 89 GLY A O 1
ATOM 683 N N . ILE A 1 90 ? -8.262 -5.458 -6.852 1.00 93.50 90 ILE A N 1
ATOM 684 C CA . ILE A 1 90 ? -8.680 -4.263 -7.594 1.00 93.50 90 ILE A CA 1
ATOM 685 C C . ILE A 1 90 ? -7.463 -3.446 -8.033 1.00 93.50 90 ILE A C 1
ATOM 687 O O . ILE A 1 90 ? -7.451 -2.973 -9.165 1.00 93.50 90 ILE A O 1
ATOM 691 N N . ASP A 1 91 ? -6.424 -3.334 -7.206 1.00 92.44 91 ASP A N 1
ATOM 692 C CA . ASP A 1 91 ? -5.187 -2.637 -7.573 1.00 92.44 91 ASP A CA 1
ATOM 693 C C . ASP A 1 91 ? -4.475 -3.342 -8.737 1.00 92.44 91 ASP A C 1
ATOM 695 O O . ASP A 1 91 ? -4.085 -2.707 -9.716 1.00 92.44 91 ASP A O 1
ATOM 699 N N . LEU A 1 92 ? -4.370 -4.674 -8.704 1.00 93.31 92 LEU A N 1
ATOM 700 C CA . LEU A 1 92 ? -3.805 -5.442 -9.818 1.00 93.31 92 LEU A CA 1
ATOM 701 C C . LEU A 1 92 ? -4.648 -5.321 -11.096 1.00 93.31 92 LEU A C 1
ATOM 703 O O . LEU A 1 92 ? -4.093 -5.240 -12.193 1.00 93.31 92 LEU A O 1
ATOM 707 N N . ALA A 1 93 ? -5.976 -5.275 -10.967 1.00 92.62 93 ALA A N 1
ATOM 708 C CA . ALA A 1 93 ? -6.873 -5.031 -12.093 1.00 92.62 93 ALA A CA 1
ATOM 709 C C . ALA A 1 93 ? -6.735 -3.602 -12.641 1.00 92.62 93 ALA A C 1
ATOM 711 O O . ALA A 1 93 ? -6.746 -3.410 -13.851 1.00 92.62 93 ALA A O 1
ATOM 712 N N . ALA A 1 94 ? -6.562 -2.597 -11.781 1.00 90.38 94 ALA A N 1
ATOM 713 C CA . ALA A 1 94 ? -6.312 -1.224 -12.201 1.00 90.38 94 ALA A CA 1
ATOM 714 C C . ALA A 1 94 ? -4.961 -1.106 -12.919 1.00 90.38 94 ALA A C 1
ATOM 716 O O . ALA A 1 94 ? -4.881 -0.468 -13.967 1.00 90.38 94 ALA A O 1
ATOM 717 N N . TRP A 1 95 ? -3.920 -1.774 -12.420 1.00 90.88 95 TRP A N 1
ATOM 718 C CA . TRP A 1 95 ? -2.619 -1.829 -13.082 1.00 90.88 95 TRP A CA 1
ATOM 719 C C . TRP A 1 95 ? -2.697 -2.484 -14.472 1.00 90.88 95 TRP A C 1
ATOM 721 O O . TRP A 1 95 ? -2.139 -1.951 -15.431 1.00 90.88 95 TRP A O 1
ATOM 731 N N . SER A 1 96 ? -3.449 -3.581 -14.627 1.00 89.88 96 SER A N 1
ATOM 732 C CA . SER A 1 96 ? -3.551 -4.302 -15.907 1.00 89.88 96 SER A CA 1
ATOM 733 C C . SER A 1 96 ? -4.231 -3.506 -17.029 1.00 89.88 96 SER A C 1
ATOM 735 O O . SER A 1 96 ? -4.060 -3.838 -18.201 1.00 89.88 96 SER A O 1
ATOM 737 N N . THR A 1 97 ? -4.943 -2.421 -16.703 1.00 89.75 97 THR A N 1
ATOM 738 C CA . THR A 1 97 ? -5.493 -1.488 -17.702 1.00 89.75 97 THR A CA 1
ATOM 739 C C . THR A 1 97 ? -4.429 -0.635 -18.402 1.00 89.75 97 THR A C 1
ATOM 741 O O . THR A 1 97 ? -4.732 0.014 -19.402 1.00 89.75 97 THR A O 1
ATOM 744 N N . GLY A 1 98 ? -3.197 -0.594 -17.880 1.00 87.12 98 GLY A N 1
ATOM 745 C CA . GLY A 1 98 ? -2.125 0.267 -18.385 1.00 87.12 98 GLY A CA 1
ATOM 746 C C . GLY A 1 98 ? -2.255 1.739 -17.978 1.00 87.12 98 GLY A C 1
ATOM 747 O O . GLY A 1 98 ? -1.480 2.567 -18.449 1.00 87.12 98 GLY A O 1
ATOM 748 N N . LEU A 1 99 ? -3.200 2.083 -17.092 1.00 84.75 99 LEU A N 1
ATOM 749 C CA . LEU A 1 99 ? -3.341 3.439 -16.540 1.00 84.75 99 LEU A CA 1
ATOM 750 C C . LEU A 1 99 ? -2.126 3.882 -15.712 1.00 84.75 99 LEU A C 1
ATOM 752 O O . LEU A 1 99 ? -1.888 5.081 -15.563 1.00 84.75 99 LEU A O 1
ATOM 756 N N . PHE A 1 100 ? -1.366 2.923 -15.181 1.00 86.12 100 PHE A N 1
ATOM 757 C CA . PHE A 1 100 ? -0.203 3.157 -14.338 1.00 86.12 100 PHE A CA 1
ATOM 758 C C . PHE A 1 100 ? 1.024 2.494 -14.955 1.00 86.12 100 PHE A C 1
ATOM 760 O O . PHE A 1 100 ? 1.014 1.297 -15.239 1.00 86.12 100 PHE A O 1
ATOM 767 N N . ALA A 1 101 ? 2.089 3.274 -15.145 1.00 87.50 101 ALA A N 1
ATOM 768 C CA . ALA A 1 101 ? 3.340 2.779 -15.716 1.00 87.50 101 ALA A CA 1
ATOM 769 C C . ALA A 1 101 ? 4.133 1.905 -14.730 1.00 87.50 101 ALA A C 1
ATOM 771 O O . ALA A 1 101 ? 4.910 1.050 -15.151 1.00 87.50 101 ALA A O 1
ATOM 772 N N . ASN A 1 102 ? 3.931 2.111 -13.427 1.00 89.62 102 ASN A N 1
ATOM 773 C CA . ASN A 1 102 ? 4.618 1.402 -12.362 1.00 89.62 102 ASN A CA 1
ATOM 774 C C . ASN A 1 102 ? 3.595 0.748 -11.419 1.00 89.62 102 ASN A C 1
ATOM 776 O O . ASN A 1 102 ? 2.623 1.382 -11.008 1.00 89.62 102 ASN A O 1
ATOM 780 N N . LEU A 1 103 ? 3.808 -0.522 -11.065 1.00 89.94 103 LEU A N 1
ATOM 781 C CA . LEU A 1 103 ? 2.912 -1.251 -10.160 1.00 89.94 103 LEU A CA 1
ATOM 782 C C . LEU A 1 103 ? 2.884 -0.645 -8.742 1.00 89.94 103 LEU A C 1
ATOM 784 O O . LEU A 1 103 ? 1.843 -0.663 -8.082 1.00 89.94 103 LEU A O 1
ATOM 788 N N . TRP A 1 104 ? 3.994 -0.065 -8.278 1.00 89.88 104 TRP A N 1
ATOM 789 C CA . TRP A 1 104 ? 4.048 0.598 -6.976 1.00 89.88 104 TRP A CA 1
ATOM 790 C C . TRP A 1 104 ? 3.136 1.815 -6.902 1.00 89.88 104 TRP A C 1
ATOM 792 O O . TRP A 1 104 ? 2.547 2.032 -5.851 1.00 89.88 104 TRP A O 1
ATOM 802 N N . ASP A 1 105 ? 2.940 2.544 -8.003 1.00 88.25 105 ASP A N 1
ATOM 803 C CA . ASP A 1 105 ? 2.068 3.725 -8.020 1.00 88.25 105 ASP A CA 1
ATOM 804 C C . ASP A 1 105 ? 0.598 3.368 -7.744 1.00 88.25 105 ASP A C 1
ATOM 806 O O . ASP A 1 105 ? -0.164 4.209 -7.268 1.00 88.25 105 ASP A O 1
ATOM 810 N N . VAL A 1 106 ? 0.198 2.121 -8.024 1.00 88.38 106 VAL A N 1
ATOM 811 C CA . VAL A 1 106 ? -1.146 1.619 -7.709 1.00 88.38 106 VAL A CA 1
ATOM 812 C C . VAL A 1 106 ? -1.221 1.100 -6.282 1.00 88.38 106 VAL A C 1
ATOM 814 O O . VAL A 1 106 ? -2.150 1.434 -5.555 1.00 88.38 106 VAL A O 1
ATOM 817 N N . LEU A 1 107 ? -0.243 0.284 -5.879 1.00 87.12 107 LEU A N 1
ATOM 818 C CA . LEU A 1 107 ? -0.261 -0.407 -4.588 1.00 87.12 107 LEU A CA 1
ATOM 819 C C . LEU A 1 107 ? 0.060 0.522 -3.413 1.00 87.12 107 LEU A C 1
ATOM 821 O O . LEU A 1 107 ? -0.459 0.337 -2.309 1.00 87.12 107 LEU A O 1
ATOM 825 N N . PHE A 1 108 ? 0.972 1.469 -3.620 1.00 85.56 108 PHE A N 1
ATOM 826 C CA . PHE A 1 108 ? 1.632 2.194 -2.548 1.00 85.56 108 PHE A CA 1
ATOM 827 C C . PHE A 1 108 ? 2.004 3.626 -2.947 1.00 85.56 108 PHE A C 1
ATOM 829 O O . PHE A 1 108 ? 3.076 3.893 -3.489 1.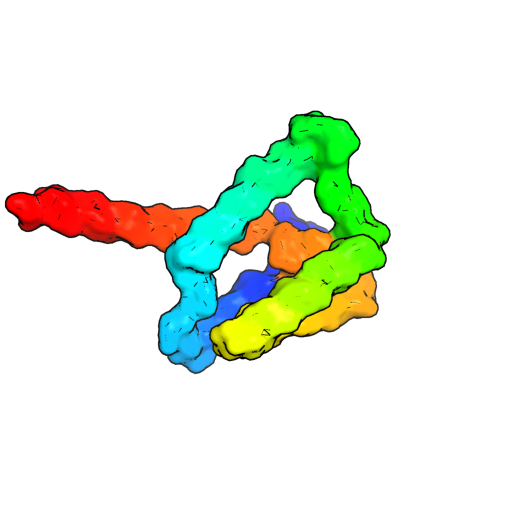00 85.56 108 PHE A O 1
ATOM 836 N N . ASP A 1 109 ? 1.129 4.568 -2.604 1.00 86.44 109 ASP A N 1
ATOM 837 C CA . ASP A 1 109 ? 1.296 5.981 -2.930 1.00 86.44 109 ASP A CA 1
ATOM 838 C C . ASP A 1 109 ? 1.595 6.862 -1.691 1.00 86.44 109 ASP A C 1
ATOM 840 O O . ASP A 1 109 ? 1.283 6.490 -0.550 1.00 86.44 109 ASP A O 1
ATOM 844 N N . PRO A 1 110 ? 2.161 8.073 -1.879 1.00 82.94 110 PRO A N 1
ATOM 845 C CA . PRO A 1 110 ? 2.493 8.971 -0.771 1.00 82.94 110 PRO A CA 1
ATOM 846 C C . PRO A 1 110 ? 1.298 9.370 0.109 1.00 82.94 110 PRO A C 1
ATOM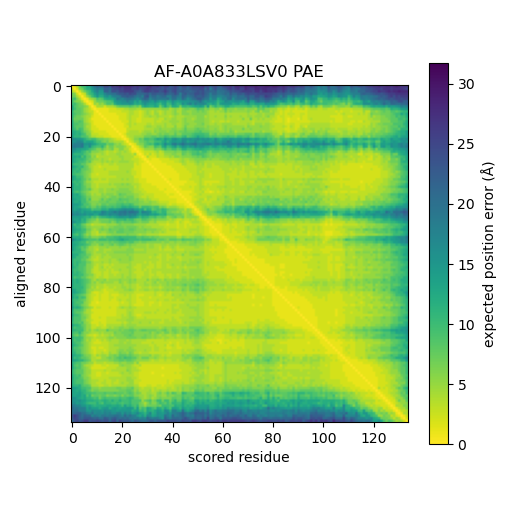 848 O O . PRO A 1 110 ? 1.466 9.603 1.311 1.00 82.94 110 PRO A O 1
ATOM 851 N N . LEU A 1 111 ? 0.085 9.450 -0.448 1.00 85.00 111 LEU A N 1
ATOM 852 C CA . LEU A 1 111 ? -1.112 9.805 0.316 1.00 85.00 111 LEU A CA 1
ATOM 853 C C . LEU A 1 111 ? -1.553 8.633 1.205 1.00 85.00 111 LEU A C 1
ATOM 855 O O . LEU A 1 111 ? -1.978 8.866 2.340 1.00 85.00 111 LEU A O 1
ATOM 859 N N . LEU A 1 112 ? -1.408 7.381 0.751 1.00 86.81 112 LEU A N 1
ATOM 860 C CA . LEU A 1 112 ? -1.610 6.196 1.593 1.00 86.81 112 LEU A CA 1
ATOM 861 C C . LEU A 1 112 ? -0.666 6.204 2.801 1.00 86.81 112 LEU A C 1
ATOM 863 O O . LEU A 1 112 ? -1.096 5.924 3.924 1.00 86.81 112 LEU A O 1
ATOM 867 N N . VAL A 1 113 ? 0.595 6.592 2.603 1.00 88.25 113 VAL A N 1
ATOM 868 C CA . VAL A 1 113 ? 1.574 6.734 3.694 1.00 88.25 113 VAL A CA 1
ATOM 869 C C . VAL A 1 113 ? 1.184 7.849 4.659 1.00 88.25 113 VAL A C 1
ATOM 871 O O . VAL A 1 113 ? 1.224 7.647 5.876 1.00 88.25 113 VAL A O 1
ATOM 874 N N . ALA A 1 114 ? 0.732 8.996 4.148 1.00 88.12 114 ALA A N 1
ATOM 875 C CA . ALA A 1 114 ? 0.224 10.082 4.981 1.00 88.12 114 ALA A CA 1
ATOM 876 C C . ALA A 1 114 ? -0.994 9.641 5.814 1.00 88.12 114 ALA A C 1
ATOM 878 O O . ALA A 1 114 ? -1.051 9.896 7.020 1.00 88.12 114 ALA A O 1
ATOM 879 N N . LEU A 1 115 ? -1.943 8.913 5.216 1.00 87.38 115 LEU A N 1
ATOM 880 C CA . LEU A 1 115 ? -3.096 8.369 5.933 1.00 87.38 115 LEU A CA 1
ATOM 881 C C . LEU A 1 115 ? -2.665 7.371 7.017 1.00 87.38 115 LEU A C 1
ATOM 883 O O . LEU A 1 115 ? -3.153 7.447 8.148 1.00 87.38 115 LEU A O 1
ATOM 887 N N . ALA A 1 116 ? -1.727 6.472 6.713 1.00 89.25 116 ALA A N 1
ATOM 888 C CA . ALA A 1 116 ? -1.174 5.537 7.688 1.00 89.25 116 ALA A CA 1
ATOM 889 C C . ALA A 1 116 ? -0.504 6.274 8.864 1.00 89.25 116 ALA A C 1
ATOM 891 O O . ALA A 1 116 ? -0.736 5.917 10.023 1.00 89.25 116 ALA A O 1
ATOM 892 N N . ALA A 1 117 ? 0.242 7.351 8.594 1.00 89.75 117 ALA A N 1
ATOM 893 C CA . ALA A 1 117 ? 0.844 8.210 9.616 1.00 89.75 117 ALA A CA 1
ATOM 894 C C . ALA A 1 117 ? -0.215 8.871 10.509 1.00 89.75 117 ALA A C 1
ATOM 896 O O . ALA A 1 117 ? -0.066 8.882 11.731 1.00 89.75 117 ALA A O 1
ATOM 897 N N . ILE A 1 118 ? -1.317 9.357 9.931 1.00 89.56 118 ILE A N 1
ATOM 898 C CA . ILE A 1 118 ? -2.433 9.949 10.682 1.00 89.56 118 ILE A CA 1
ATOM 899 C C . ILE A 1 118 ? -3.108 8.899 11.572 1.00 89.56 118 ILE A C 1
ATOM 901 O O . ILE A 1 118 ? -3.318 9.140 12.765 1.00 89.56 118 ILE A O 1
ATOM 905 N N . VAL A 1 119 ? -3.438 7.723 11.027 1.00 88.38 119 VAL A N 1
ATOM 906 C CA . VAL A 1 119 ? -4.057 6.618 11.783 1.00 88.38 119 VAL A CA 1
ATOM 907 C C . VAL A 1 119 ? -3.157 6.186 12.937 1.00 88.38 119 VAL A C 1
ATOM 909 O O . VAL A 1 119 ? -3.641 5.965 14.052 1.00 88.38 119 VAL A O 1
ATOM 912 N N . ALA A 1 120 ? -1.847 6.112 12.692 1.00 88.75 120 ALA A N 1
ATOM 913 C CA . ALA A 1 120 ? -0.873 5.848 13.729 1.00 88.75 120 ALA A CA 1
ATOM 914 C C . ALA A 1 120 ? -0.882 6.972 14.787 1.00 88.75 120 ALA A C 1
ATOM 916 O O . ALA A 1 120 ? -1.264 6.761 15.945 1.00 88.75 120 ALA A O 1
ATOM 917 N N . GLY A 1 121 ? -0.558 8.201 14.393 1.00 87.38 121 GLY A N 1
ATOM 918 C CA . GLY A 1 121 ? -0.440 9.352 15.288 1.00 87.38 121 GLY A CA 1
ATOM 919 C C . GLY A 1 121 ? -1.657 9.558 16.194 1.00 87.38 121 GLY A C 1
ATOM 920 O O . GLY A 1 121 ? -1.495 9.770 17.397 1.00 87.38 121 GLY A O 1
ATOM 921 N N . ARG A 1 122 ? -2.880 9.385 15.672 1.00 87.12 122 ARG A N 1
ATOM 922 C CA . ARG A 1 122 ? -4.120 9.505 16.464 1.00 87.12 122 ARG A CA 1
ATOM 923 C C . ARG A 1 122 ? -4.181 8.519 17.632 1.00 87.12 122 ARG A C 1
ATOM 925 O O . ARG A 1 122 ? -4.608 8.899 18.722 1.00 87.12 122 ARG A O 1
ATOM 932 N N . ARG A 1 123 ? -3.733 7.272 17.444 1.00 83.50 123 ARG A N 1
ATOM 933 C CA . ARG A 1 123 ? -3.728 6.257 18.513 1.00 83.50 123 ARG A CA 1
ATOM 934 C C . ARG A 1 123 ? -2.616 6.493 19.535 1.00 83.50 123 ARG A C 1
ATOM 936 O O . ARG A 1 123 ? -2.794 6.174 20.710 1.00 83.50 123 ARG A O 1
ATOM 943 N N . LEU A 1 124 ? -1.478 7.045 19.116 1.00 82.50 124 LEU A N 1
ATOM 944 C CA . LEU A 1 124 ? -0.420 7.440 20.048 1.00 82.50 124 LEU A CA 1
ATOM 945 C C . LEU A 1 124 ? -0.875 8.629 20.905 1.00 82.50 124 LEU A C 1
ATOM 947 O O . LEU A 1 124 ? -0.786 8.567 22.129 1.00 82.50 124 LEU A O 1
ATOM 951 N N . ALA A 1 125 ? -1.461 9.654 20.283 1.00 82.06 125 ALA A N 1
ATOM 952 C CA . ALA A 1 125 ? -2.014 10.813 20.979 1.00 82.06 125 ALA A CA 1
ATOM 953 C C . ALA A 1 125 ? -3.106 10.418 21.987 1.00 82.06 125 ALA A C 1
ATOM 955 O O . ALA A 1 125 ? -3.111 10.903 23.118 1.00 82.06 125 ALA A O 1
ATOM 956 N N . SER A 1 126 ? -3.993 9.481 21.628 1.00 79.94 126 SER A N 1
ATOM 957 C CA . SER A 1 126 ? -5.018 8.992 22.556 1.00 79.94 126 SER A CA 1
ATOM 958 C C . SER A 1 126 ? -4.418 8.256 23.760 1.00 79.94 126 SER A C 1
ATOM 960 O O . SER A 1 126 ? -4.927 8.392 24.870 1.00 79.94 126 SER A O 1
ATOM 962 N N . ARG A 1 127 ? -3.321 7.506 23.573 1.00 78.25 127 ARG A N 1
ATOM 963 C CA . ARG A 1 127 ? -2.603 6.825 24.666 1.00 78.25 127 ARG A CA 1
ATOM 964 C C . ARG A 1 127 ? -1.903 7.808 25.602 1.00 78.25 127 ARG A C 1
ATOM 966 O O . ARG A 1 127 ? -2.029 7.662 26.813 1.00 78.25 127 ARG A O 1
ATOM 973 N N . LEU A 1 128 ? -1.226 8.816 25.053 1.00 80.31 128 LEU A N 1
ATOM 974 C CA . LEU A 1 128 ? -0.546 9.855 25.837 1.00 80.31 128 LEU A CA 1
ATOM 975 C C . LEU A 1 128 ? -1.538 10.715 26.636 1.00 80.31 128 LEU A C 1
ATOM 977 O O . LEU A 1 128 ? -1.281 11.076 27.782 1.00 80.31 128 LEU A O 1
ATOM 981 N N . ASN A 1 129 ? -2.706 11.010 26.062 1.00 77.19 129 ASN A N 1
ATOM 982 C CA . ASN A 1 129 ? -3.765 11.725 26.774 1.00 77.19 129 ASN A CA 1
ATOM 983 C C . ASN A 1 129 ? -4.399 10.879 27.887 1.00 77.19 129 ASN A C 1
ATOM 985 O O . ASN A 1 129 ? -4.763 11.424 28.926 1.00 77.19 129 ASN A O 1
ATOM 989 N N . ALA A 1 130 ? -4.511 9.560 27.703 1.00 71.31 130 ALA A N 1
ATOM 990 C CA . ALA A 1 130 ? -5.002 8.658 28.742 1.00 71.31 130 ALA A CA 1
ATOM 991 C C . ALA A 1 130 ? -4.008 8.505 29.908 1.00 71.31 130 ALA A C 1
ATOM 993 O O . ALA A 1 130 ? -4.438 8.418 31.054 1.00 71.31 130 ALA A O 1
ATOM 994 N N . SER A 1 131 ? -2.695 8.521 29.642 1.00 69.56 131 SER A N 1
ATOM 995 C CA . SER A 1 131 ? -1.669 8.475 30.693 1.00 69.56 131 SER A CA 1
ATOM 996 C C . SER A 1 131 ? -1.518 9.793 31.454 1.00 69.56 131 SER A C 1
ATOM 998 O O . SER A 1 131 ? -1.130 9.762 32.609 1.00 69.56 131 SER A O 1
ATOM 1000 N N . ARG A 1 132 ? -1.835 10.942 30.836 1.00 65.19 132 ARG A N 1
ATOM 1001 C CA . ARG A 1 132 ? -1.839 12.262 31.503 1.00 65.19 132 ARG A CA 1
ATOM 1002 C C . ARG A 1 132 ? -3.050 12.509 32.413 1.00 65.19 132 ARG A C 1
ATOM 1004 O O . ARG A 1 132 ? -3.054 13.497 33.135 1.00 65.19 132 ARG A O 1
ATOM 1011 N N . ARG A 1 133 ? -4.096 11.680 32.326 1.00 61.16 133 ARG A N 1
ATOM 1012 C CA . ARG A 1 133 ? -5.339 11.808 33.114 1.00 61.16 133 ARG A CA 1
ATOM 1013 C C . ARG A 1 133 ? -5.423 10.835 34.302 1.00 61.16 133 ARG A C 1
ATOM 1015 O O . ARG A 1 133 ? -6.459 10.802 34.958 1.00 61.16 133 ARG A O 1
ATOM 1022 N N . ARG A 1 134 ? -4.384 10.031 34.537 1.00 53.28 134 ARG A N 1
ATOM 1023 C CA . ARG A 1 134 ? -4.199 9.215 35.746 1.00 53.28 134 ARG A CA 1
ATOM 1024 C C . ARG A 1 134 ? -3.176 9.885 36.644 1.00 53.28 134 ARG A C 1
ATOM 1026 O O . ARG A 1 134 ? -3.337 9.733 37.868 1.00 53.28 134 ARG A O 1
#

pLDDT: mean 84.67, std 10.18, range [42.88, 95.69]

Mean predicted aligned error: 6.63 Å

Radius of gyration: 16.35 Å; Cα contacts (8 Å, |Δi|>4): 103; chains: 1; bounding box: 43×36×54 Å

Sequence (134 aa):
MHGVLGPPSVTLLQLAILQLAGRTPSPLSWRPALALLGFAALFYPAALGLGSLDPYAAGYQPWLLLIALLPLAVALWWRRQDAWLLILGIDLAAWSTGLFANLWDVLFDPLLVALAAIVAGRRLASRLNASRRR

Solvent-accessible surface area (backbone atoms only — not comparable to full-atom values): 7636 Å² total; per-residue (Å²): 137,77,51,101,80,50,78,82,52,54,52,54,52,51,54,51,50,42,50,75,69,66,47,73,79,54,87,79,35,58,68,56,18,50,51,51,47,54,47,47,66,54,49,50,47,19,52,73,56,64,57,95,54,53,68,60,63,43,24,64,60,38,66,67,53,54,60,59,44,48,62,50,50,52,51,29,57,76,70,66,36,58,69,60,45,51,49,53,51,52,35,54,53,50,39,73,71,61,82,45,82,34,54,46,62,38,74,62,42,74,65,54,48,51,51,23,49,49,53,36,50,54,56,53,54,53,50,55,54,56,63,74,74,110

Secondary structure (DSSP, 8-state):
---TT-S--HHHHHHHHHHHTT-SS-SS-HHHHHHHHHHHHHHHHHHTTSSS--TTGGGTSTHHHHHHHHHHHHHHHHTT-HHHHHHHHHHHHHHHTTS-SSHHHHH--HHHHHHHHHHHHHHHHHHHHHHTT-